Protein AF-A0A2N2WBD3-F1 (afdb_monomer)

Sequence (160 aa):
MGYYNWEVIFKTKTDNELLSIYAGNSHLDFEGRIYAALELKKRDFNFEKIQAIHKKNIANLRNEIESYKTLKFTKTKHFRGLLFTSAFLVSILIAAISNAKAFLFQNIFEQFRFWLIIISSILYVVTARWIYKYQKRKFSEAILHKIELLKLLDLPAFDN

Secondary structure (DSSP, 8-state):
-----HHHHHHTS-HHHHHHHHTT-SS--HHHHHHHHHHHHHTT--HHHHHHHHHHHHHHHHHHHHHHHH--GGGSHHHHHHHHHHHHHHHHHHHHHHTHHHHHHS-HHHHHHHHHHHHHHHHHHHHHHHHHHHHHHHHHHHHHHHHHHHHHT---S---

Radius of gyration: 26.34 Å; Cα contacts (8 Å, |Δi|>4): 80; chains: 1; bounding box: 58×22×75 Å

Mean predicted aligned error: 8.23 Å

Foldseek 3Di:
DDPDPLLVVLVPDDLVVLLCVLLVVDPDDLLSNLSSLVVCVVVVHDPVSSVVSLLVLLVVLVVLVVVLVPDDLCPDPLVVVLVVLVVVVVVLVVVCVVCVVVNVPDDPVVVVVSVVSVVVSVVSNVVSVVVSVVVSVVSVVVSVVSVVSSVVSVDPNDDD

pLDDT: mean 85.21, std 10.61, range [37.66, 95.69]

Nearest PDB structures (foldseek):
  6h2e-assembly1_Q-2  TM=2.412E-01  e=6.273E-01  Aeromonas hydrophila subsp. hydrophila AL09-71
  7a0g-assembly1_DDD  TM=3.487E-01  e=5.477E+00  Serratia marcescens
  6ox7-assembly1_C  TM=2.727E-01  e=7.580E+00  Homo sapiens

Structure (mmCIF, N/CA/C/O backbone):
data_AF-A0A2N2WBD3-F1
#
_entry.id   AF-A0A2N2WBD3-F1
#
loop_
_atom_site.group_PDB
_atom_site.id
_atom_site.type_symbol
_atom_site.label_atom_id
_atom_site.label_alt_id
_atom_site.label_comp_id
_atom_site.label_asym_id
_atom_site.label_entity_id
_atom_site.label_seq_id
_atom_site.pdbx_PDB_ins_code
_atom_site.Cartn_x
_atom_site.Cartn_y
_atom_site.Cartn_z
_atom_site.occupancy
_atom_site.B_iso_or_equiv
_atom_site.auth_seq_id
_atom_site.auth_comp_id
_atom_site.auth_asym_id
_atom_site.auth_atom_id
_atom_site.pdbx_PDB_model_num
ATOM 1 N N . MET A 1 1 ? -19.299 4.299 -6.300 1.00 42.38 1 MET A N 1
ATOM 2 C CA . MET A 1 1 ? -19.241 3.351 -5.169 1.00 42.38 1 MET A CA 1
ATOM 3 C C . MET A 1 1 ? -20.584 3.441 -4.478 1.00 42.38 1 MET A C 1
ATOM 5 O O . MET A 1 1 ? -20.986 4.551 -4.162 1.00 42.38 1 MET A O 1
ATOM 9 N N . GLY A 1 2 ? -21.331 2.340 -4.389 1.00 46.34 2 GLY A N 1
ATOM 10 C CA . GLY A 1 2 ? -22.627 2.354 -3.707 1.00 46.34 2 GLY A CA 1
ATOM 11 C C . GLY A 1 2 ? -22.425 2.664 -2.227 1.00 46.34 2 GLY A C 1
ATOM 12 O O . GLY A 1 2 ? -21.504 2.121 -1.621 1.00 46.34 2 GLY A O 1
ATOM 13 N N . TYR A 1 3 ? -23.245 3.553 -1.672 1.00 55.62 3 TYR A N 1
ATOM 14 C CA . TYR A 1 3 ? -23.286 3.806 -0.235 1.00 55.62 3 TYR A CA 1
ATOM 15 C C . TYR A 1 3 ? -23.774 2.531 0.462 1.00 55.62 3 TYR A C 1
ATOM 17 O O . TYR A 1 3 ? -24.967 2.230 0.454 1.00 55.62 3 TYR A O 1
ATOM 25 N N . TYR A 1 4 ? -22.851 1.748 1.020 1.00 69.75 4 TYR A N 1
ATOM 26 C CA . TYR A 1 4 ? -23.208 0.626 1.879 1.00 69.75 4 TYR A CA 1
ATOM 27 C C . TYR A 1 4 ? -23.685 1.181 3.218 1.00 69.75 4 TYR A C 1
ATOM 29 O O . TYR A 1 4 ? -22.942 1.864 3.918 1.00 69.75 4 TYR A O 1
ATOM 37 N N . ASN A 1 5 ? -24.932 0.888 3.584 1.00 83.06 5 ASN A N 1
ATOM 38 C CA . ASN A 1 5 ? -25.454 1.253 4.895 1.00 83.06 5 ASN A CA 1
ATOM 39 C C . ASN A 1 5 ? -24.996 0.219 5.935 1.00 83.06 5 ASN A C 1
ATOM 41 O O . ASN A 1 5 ? -25.752 -0.672 6.329 1.00 83.06 5 ASN A O 1
ATOM 45 N N . TRP A 1 6 ? -23.722 0.315 6.329 1.00 84.06 6 TRP A N 1
ATOM 46 C CA . TRP A 1 6 ? -23.096 -0.591 7.294 1.00 84.06 6 TRP A CA 1
ATOM 47 C C . TRP A 1 6 ? -23.861 -0.657 8.616 1.00 84.06 6 TRP A C 1
ATOM 49 O O . TRP A 1 6 ? -24.001 -1.741 9.177 1.00 84.06 6 TRP A O 1
ATOM 59 N N . GLU A 1 7 ? -24.423 0.465 9.074 1.00 80.94 7 GLU A N 1
ATOM 60 C CA . GLU A 1 7 ? -25.210 0.509 10.310 1.00 80.94 7 GLU A CA 1
ATOM 61 C C . GLU A 1 7 ? -26.443 -0.400 10.246 1.00 80.94 7 GLU A C 1
ATOM 63 O O . GLU A 1 7 ? -26.732 -1.123 11.196 1.00 80.94 7 GLU A O 1
ATOM 68 N N . VAL A 1 8 ? -27.166 -0.414 9.124 1.00 85.50 8 VAL A N 1
ATOM 69 C CA . VAL A 1 8 ? -28.345 -1.281 8.964 1.00 85.50 8 VAL A CA 1
ATOM 70 C C . VAL A 1 8 ? -27.939 -2.750 8.851 1.00 85.50 8 VAL A C 1
ATOM 72 O O . VAL A 1 8 ? -28.574 -3.610 9.459 1.00 85.50 8 VAL A O 1
ATOM 75 N N . ILE A 1 9 ? -26.862 -3.044 8.119 1.00 87.00 9 ILE A N 1
ATOM 76 C CA . ILE A 1 9 ? -26.372 -4.417 7.931 1.00 87.00 9 ILE A CA 1
ATOM 77 C C . ILE A 1 9 ? -25.947 -5.022 9.277 1.00 87.00 9 ILE A C 1
ATOM 79 O O . ILE A 1 9 ? -26.315 -6.152 9.6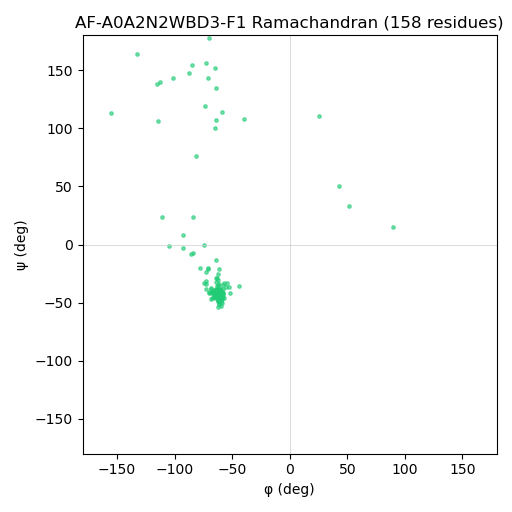05 1.00 87.00 9 ILE A O 1
ATOM 83 N N . PHE A 1 10 ? -25.205 -4.263 10.083 1.00 93.38 10 PHE A N 1
ATOM 84 C CA . PHE A 1 10 ? -24.620 -4.749 11.331 1.00 93.38 10 PHE A CA 1
ATOM 85 C C . PHE A 1 10 ? -25.598 -4.834 12.500 1.00 93.38 10 PHE A C 1
ATOM 87 O O . PHE A 1 10 ? -25.389 -5.665 13.382 1.00 93.38 10 PHE A O 1
ATOM 94 N N . LYS A 1 11 ? -26.726 -4.115 12.463 1.00 89.12 11 LYS A N 1
ATOM 95 C CA . LYS A 1 11 ? -27.819 -4.293 13.437 1.00 89.12 11 LYS A CA 1
ATOM 96 C C . LYS A 1 11 ? -28.321 -5.735 13.535 1.00 89.12 11 LYS A C 1
ATOM 98 O O . LYS A 1 11 ? -28.694 -6.178 14.612 1.00 89.12 11 LYS A O 1
ATOM 103 N N . THR A 1 12 ? -28.294 -6.479 12.431 1.00 91.06 12 THR A N 1
ATOM 104 C CA . THR A 1 12 ? -28.769 -7.876 12.387 1.00 91.06 12 THR A CA 1
ATOM 105 C C . THR A 1 12 ? -27.714 -8.908 12.793 1.00 91.06 12 THR A C 1
ATOM 107 O O . THR A 1 12 ? -28.028 -10.089 12.919 1.00 91.06 12 THR A O 1
ATOM 110 N N . LYS A 1 13 ? -26.459 -8.485 12.982 1.00 93.12 13 LYS A N 1
ATOM 111 C CA . LYS A 1 13 ? -25.333 -9.366 13.304 1.00 93.12 13 LYS A CA 1
ATOM 112 C C . LYS A 1 13 ? -25.196 -9.583 14.802 1.00 93.12 13 LYS A C 1
ATOM 114 O O . LYS A 1 13 ? -25.466 -8.684 15.596 1.00 93.12 13 LYS A O 1
ATOM 119 N N . THR A 1 14 ? -24.726 -10.766 15.177 1.00 95.12 14 THR A N 1
ATOM 120 C CA . THR A 1 14 ? -24.375 -11.092 16.564 1.00 95.12 14 THR A CA 1
ATOM 121 C C . THR A 1 14 ? -23.085 -10.392 16.985 1.00 95.12 14 THR A C 1
ATOM 123 O O . THR A 1 14 ? -22.229 -10.084 16.153 1.00 95.12 14 THR A O 1
ATOM 126 N N . ASP A 1 15 ? -22.891 -10.191 18.286 1.00 95.25 15 ASP A N 1
ATOM 127 C CA . ASP A 1 15 ? -21.687 -9.521 18.791 1.00 95.25 15 ASP A CA 1
ATOM 128 C C . ASP A 1 15 ? -20.406 -10.296 18.453 1.00 95.25 15 ASP A C 1
ATOM 130 O O . ASP A 1 15 ? -19.384 -9.704 18.117 1.00 95.25 15 ASP A O 1
ATOM 134 N N . ASN A 1 16 ? -20.466 -11.631 18.448 1.00 94.19 16 ASN A N 1
ATOM 135 C CA . ASN A 1 16 ? -19.340 -12.467 18.028 1.00 94.19 16 ASN A CA 1
ATOM 136 C C . ASN A 1 16 ? -19.003 -12.278 16.540 1.00 94.19 16 ASN A C 1
ATOM 138 O O . ASN A 1 16 ? -17.825 -12.234 16.181 1.00 94.19 16 ASN A O 1
ATOM 142 N N . GLU A 1 17 ? -20.009 -12.141 15.671 1.00 95.06 17 GLU A N 1
ATOM 143 C CA . GLU A 1 17 ? -19.782 -11.835 14.255 1.00 95.06 17 GLU A CA 1
ATOM 144 C C . GLU A 1 17 ? -19.170 -10.444 14.082 1.00 95.06 17 GLU A C 1
ATOM 146 O O . GLU A 1 17 ? -18.193 -10.300 13.350 1.00 95.06 17 GLU A O 1
ATOM 151 N N . LEU A 1 18 ? -19.696 -9.432 14.776 1.00 95.31 18 LEU A N 1
ATOM 152 C CA . LEU A 1 18 ? -19.164 -8.069 14.720 1.00 95.31 18 LEU A CA 1
ATOM 153 C C . LEU A 1 18 ? -17.726 -8.001 15.242 1.00 95.31 18 LEU A C 1
ATOM 155 O O . LEU A 1 18 ? -16.879 -7.335 14.644 1.00 95.31 18 LEU A O 1
ATOM 159 N N . LEU A 1 19 ? -17.418 -8.745 16.306 1.00 95.69 19 LEU A N 1
ATOM 160 C CA . LEU A 1 19 ? -16.070 -8.833 16.858 1.00 95.69 19 LEU A CA 1
ATOM 161 C C . LEU A 1 19 ? -15.116 -9.511 15.873 1.00 95.69 19 LEU A C 1
ATOM 163 O O . LEU A 1 19 ? -14.001 -9.036 15.661 1.00 95.69 19 LEU A O 1
ATOM 167 N N . SER A 1 20 ? -15.568 -10.592 15.234 1.00 95.19 20 SER A N 1
ATOM 168 C CA . SER A 1 20 ? -14.818 -11.296 14.191 1.00 95.19 20 SER A CA 1
ATOM 169 C C . SER A 1 20 ? -14.544 -10.392 12.983 1.00 95.19 20 SER A C 1
ATOM 171 O O . SER A 1 20 ? -13.415 -10.339 12.482 1.00 95.19 20 SER A O 1
ATOM 173 N N . ILE A 1 21 ? -15.545 -9.613 12.558 1.00 95.31 21 ILE A N 1
ATOM 174 C CA . ILE A 1 21 ? -15.406 -8.610 11.499 1.00 95.31 21 ILE A CA 1
ATOM 175 C C . ILE A 1 21 ? -14.358 -7.574 11.902 1.00 95.31 21 ILE A C 1
ATOM 177 O O . ILE A 1 21 ? -13.395 -7.388 11.159 1.00 95.31 21 ILE A O 1
ATOM 181 N N . TYR A 1 22 ? -14.483 -6.956 13.079 1.00 95.38 22 TYR A N 1
ATOM 182 C CA . TYR A 1 22 ? -13.545 -5.932 13.541 1.00 95.38 22 TYR A CA 1
ATOM 183 C C . TYR A 1 22 ? -12.107 -6.454 13.682 1.00 95.38 22 TYR A C 1
ATOM 185 O O . TYR A 1 22 ? -11.153 -5.764 13.313 1.00 95.38 22 TYR A O 1
ATOM 193 N N . ALA A 1 23 ? -11.942 -7.702 14.132 1.00 93.56 23 ALA A N 1
ATOM 194 C CA . ALA A 1 23 ? -10.650 -8.386 14.209 1.00 93.56 23 ALA A CA 1
ATOM 195 C C . ALA A 1 23 ? -9.995 -8.626 12.834 1.00 93.56 23 ALA A C 1
ATOM 197 O O . ALA A 1 23 ? -8.803 -8.940 12.765 1.00 93.56 23 ALA A O 1
ATOM 198 N N . GLY A 1 24 ? -10.749 -8.454 11.744 1.00 93.00 24 GLY A N 1
ATOM 199 C CA . GLY A 1 24 ? -10.284 -8.621 10.373 1.00 93.00 24 GLY A CA 1
ATOM 200 C C . GLY A 1 24 ? -10.448 -10.034 9.821 1.00 93.00 24 GLY A C 1
ATOM 201 O O . GLY A 1 24 ? -9.871 -10.328 8.779 1.00 93.00 24 GLY A O 1
ATOM 202 N N . ASN A 1 25 ? -11.251 -10.884 10.466 1.00 92.81 25 ASN A N 1
ATOM 203 C CA . ASN A 1 25 ? -11.529 -12.255 10.023 1.00 92.81 25 ASN A CA 1
ATOM 204 C C . ASN A 1 25 ? -12.653 -12.317 8.967 1.00 92.81 25 ASN A C 1
ATOM 206 O O . ASN A 1 25 ? -13.332 -13.330 8.826 1.00 92.81 25 ASN A O 1
ATOM 210 N N . SER A 1 26 ? -12.879 -11.222 8.240 1.00 91.88 26 SER A N 1
ATOM 211 C CA . SER A 1 26 ? -13.892 -11.115 7.191 1.00 91.88 26 SER A CA 1
ATOM 212 C C . SER A 1 26 ? -13.303 -10.487 5.928 1.00 91.88 26 SER A C 1
ATOM 214 O O . SER A 1 26 ? -12.255 -9.838 5.965 1.00 91.88 26 SER A O 1
ATOM 216 N N . HIS A 1 27 ? -14.010 -10.639 4.808 1.00 89.75 27 HIS A N 1
ATOM 217 C CA . HIS A 1 27 ? -13.657 -9.998 3.537 1.00 89.75 27 HIS A CA 1
ATOM 218 C C . HIS A 1 27 ? -13.971 -8.496 3.496 1.00 89.75 27 HIS A C 1
ATOM 220 O O . HIS A 1 27 ? -13.713 -7.853 2.481 1.00 89.75 27 HIS A O 1
ATOM 226 N N . LEU A 1 28 ? -14.523 -7.935 4.577 1.00 90.62 28 LEU A N 1
ATOM 227 C CA . LEU A 1 28 ? -14.840 -6.517 4.645 1.00 90.62 28 LEU A CA 1
ATOM 228 C C . LEU A 1 28 ? -13.567 -5.674 4.742 1.00 90.62 28 LEU A C 1
ATOM 230 O O . LEU A 1 28 ? -12.565 -6.050 5.376 1.00 90.62 28 LEU A O 1
ATOM 234 N N . ASP A 1 29 ? -13.627 -4.523 4.084 1.00 90.88 29 ASP A N 1
ATOM 235 C CA . ASP A 1 29 ? -12.568 -3.530 4.079 1.00 90.88 29 ASP A CA 1
ATOM 236 C C . ASP A 1 29 ? -12.429 -2.844 5.445 1.00 90.88 29 ASP A C 1
ATOM 238 O O . ASP A 1 29 ? -13.129 -3.148 6.411 1.00 90.88 29 ASP A O 1
ATOM 242 N N . PHE A 1 30 ? -11.453 -1.945 5.559 1.00 90.81 30 PHE A N 1
ATOM 243 C CA . PHE A 1 30 ? -11.169 -1.288 6.831 1.00 90.81 30 PHE A CA 1
ATOM 244 C C . PHE A 1 30 ? -12.360 -0.467 7.339 1.00 90.81 30 PHE A C 1
ATOM 246 O O . PHE A 1 30 ? -12.593 -0.429 8.541 1.00 90.81 30 PHE A O 1
ATOM 253 N N . GLU A 1 31 ? -13.138 0.131 6.439 1.00 91.62 31 GLU A N 1
ATOM 254 C CA . GLU A 1 31 ? -14.337 0.887 6.788 1.00 91.62 31 GLU A CA 1
ATOM 255 C C . GLU A 1 31 ? -15.386 -0.009 7.456 1.00 91.62 31 GLU A C 1
ATOM 257 O O . GLU A 1 31 ? -15.774 0.258 8.595 1.00 91.62 31 GLU A O 1
ATOM 262 N N . GLY A 1 32 ? -15.764 -1.127 6.825 1.00 91.69 32 GLY A N 1
ATOM 263 C CA . GLY A 1 32 ? -16.719 -2.075 7.409 1.00 91.69 32 GLY A CA 1
ATOM 264 C C . GLY A 1 32 ? -16.277 -2.605 8.779 1.00 91.69 32 GLY A C 1
ATOM 265 O O . GLY A 1 32 ? -17.096 -2.798 9.676 1.00 91.69 32 GLY A O 1
ATOM 266 N N . ARG A 1 33 ? -14.969 -2.769 9.002 1.00 93.69 33 ARG A N 1
ATOM 267 C CA . ARG A 1 33 ? -14.430 -3.174 10.315 1.00 93.69 33 ARG A CA 1
ATOM 268 C C . ARG A 1 33 ? -14.669 -2.122 11.391 1.00 93.69 33 ARG A C 1
ATOM 270 O O . ARG A 1 33 ? -15.023 -2.470 12.514 1.00 93.69 33 ARG A O 1
ATOM 277 N N . ILE A 1 34 ? -14.471 -0.850 11.059 1.00 93.94 34 ILE A N 1
ATOM 278 C CA . ILE A 1 34 ? -14.648 0.269 11.991 1.00 93.94 34 ILE A CA 1
ATOM 279 C C . ILE A 1 34 ? -16.125 0.429 12.348 1.00 93.94 34 ILE A C 1
ATOM 281 O O . ILE A 1 34 ? -16.450 0.561 13.525 1.00 93.94 34 ILE A O 1
ATOM 285 N N . TYR A 1 35 ? -17.027 0.312 11.371 1.00 93.44 35 TYR A N 1
ATOM 286 C CA . TYR A 1 35 ? -18.468 0.326 11.637 1.00 93.44 35 TYR A CA 1
ATOM 287 C C . TYR A 1 35 ? -18.927 -0.853 12.504 1.00 93.44 35 TYR A C 1
ATOM 289 O O . TYR A 1 35 ? -19.784 -0.666 13.366 1.00 93.44 35 TYR A O 1
ATOM 297 N N . ALA A 1 36 ? -18.333 -2.041 12.354 1.00 94.25 36 ALA A N 1
ATOM 298 C CA . ALA A 1 36 ? -18.618 -3.162 13.250 1.00 94.25 36 ALA A CA 1
ATOM 299 C C . ALA A 1 36 ? -18.196 -2.860 14.700 1.00 94.25 36 ALA A C 1
ATOM 301 O O . ALA A 1 36 ? -18.929 -3.176 15.634 1.00 94.25 36 ALA A O 1
ATOM 302 N N . ALA A 1 37 ? -17.054 -2.195 14.898 1.00 93.56 37 ALA A N 1
ATOM 303 C CA . ALA A 1 37 ? -16.620 -1.760 16.225 1.00 93.56 37 ALA A CA 1
ATOM 304 C C . ALA A 1 37 ? -17.497 -0.649 16.817 1.00 93.56 37 ALA A C 1
ATOM 306 O O . ALA A 1 37 ? -17.761 -0.665 18.017 1.00 93.56 37 ALA A O 1
ATOM 307 N N . LEU A 1 38 ? -17.972 0.291 15.995 1.00 93.19 38 LEU A N 1
ATOM 308 C CA . LEU A 1 38 ? -18.923 1.317 16.432 1.00 93.19 38 LEU A CA 1
ATOM 309 C C . LEU A 1 38 ? -20.235 0.687 16.905 1.00 93.19 38 LEU A C 1
ATOM 311 O O . LEU A 1 38 ? -20.753 1.075 17.946 1.00 93.19 38 LEU A O 1
ATOM 315 N N . GLU A 1 39 ? -20.745 -0.309 16.181 1.00 94.38 39 GLU A N 1
ATOM 316 C CA . GLU A 1 39 ? -21.948 -1.042 16.577 1.00 94.38 39 GLU A CA 1
ATOM 317 C C . GLU A 1 39 ? -21.734 -1.833 17.879 1.00 94.38 39 GLU A C 1
ATOM 319 O O . GLU A 1 39 ? -22.574 -1.775 18.770 1.00 94.38 39 GLU A O 1
ATOM 324 N N . LEU A 1 40 ? -20.582 -2.494 18.050 1.00 94.31 40 LEU A N 1
ATOM 325 C CA . LEU A 1 40 ? -20.223 -3.140 19.320 1.00 94.31 40 LEU A CA 1
ATOM 326 C C . LEU A 1 40 ? -20.165 -2.145 20.488 1.00 94.31 40 LEU A C 1
ATOM 328 O O . LEU A 1 40 ? -20.665 -2.447 21.568 1.00 94.31 40 LEU A O 1
ATOM 332 N N . LYS A 1 41 ? -19.589 -0.953 20.269 1.00 91.19 41 LYS A N 1
ATOM 333 C CA . LYS A 1 41 ? -19.541 0.124 21.272 1.00 91.19 41 LYS A CA 1
ATOM 334 C C . LYS A 1 41 ? -20.949 0.610 21.629 1.00 91.19 41 LYS A C 1
ATOM 336 O O . LYS A 1 41 ? -21.228 0.803 22.801 1.00 91.19 41 LYS A O 1
ATOM 341 N N . LYS A 1 42 ? -21.846 0.759 20.644 1.00 92.06 42 LYS A N 1
ATOM 342 C CA . LYS A 1 42 ? -23.259 1.137 20.863 1.00 92.06 42 LYS A CA 1
ATOM 343 C C . LYS A 1 42 ? -24.037 0.104 21.689 1.00 92.06 42 LYS A C 1
ATOM 345 O O . LYS A 1 42 ? -25.032 0.464 22.306 1.00 92.06 42 LYS A O 1
ATOM 350 N N . ARG A 1 43 ? -23.616 -1.163 21.673 1.00 93.25 43 ARG A N 1
ATOM 351 C CA . ARG A 1 43 ? -24.238 -2.271 22.420 1.00 93.25 43 ARG A CA 1
ATOM 352 C C . ARG A 1 43 ? -23.624 -2.507 23.799 1.00 93.25 43 ARG A C 1
ATOM 354 O O . ARG A 1 43 ? -23.918 -3.529 24.409 1.00 93.25 43 ARG A O 1
ATOM 361 N N . ASP A 1 44 ? -22.734 -1.623 24.251 1.00 89.94 44 ASP A N 1
ATOM 362 C CA . ASP A 1 44 ? -21.962 -1.790 25.487 1.00 89.94 44 ASP A CA 1
ATOM 363 C C . ASP A 1 44 ? -21.237 -3.150 25.565 1.00 89.94 44 ASP A C 1
ATOM 365 O O . ASP A 1 44 ? -21.059 -3.743 26.632 1.00 89.94 44 ASP A O 1
ATOM 369 N N . PHE A 1 45 ? -20.795 -3.667 24.410 1.00 92.19 45 PHE A N 1
ATOM 370 C CA . PHE A 1 45 ? -20.025 -4.904 24.356 1.00 92.19 45 PHE A CA 1
ATOM 371 C C . PHE A 1 45 ? -18.667 -4.728 25.052 1.00 92.19 45 PHE A C 1
ATOM 373 O O . PHE A 1 45 ? -18.096 -3.639 25.070 1.00 92.19 45 PHE A O 1
ATOM 380 N N . ASN A 1 46 ? -18.123 -5.831 25.581 1.00 91.94 46 ASN A N 1
ATOM 381 C CA . ASN A 1 46 ? -16.875 -5.882 26.348 1.00 91.94 46 ASN A CA 1
ATOM 382 C C . ASN A 1 46 ? -15.772 -4.963 25.773 1.00 91.94 46 ASN A C 1
ATOM 384 O O . ASN A 1 46 ? -15.153 -5.256 24.742 1.00 91.94 46 ASN A O 1
ATOM 388 N N . PHE A 1 47 ? -15.516 -3.870 26.497 1.00 89.00 47 PHE A N 1
ATOM 389 C CA . PHE A 1 47 ? -14.587 -2.819 26.099 1.00 89.00 47 PHE A CA 1
ATOM 390 C C . PHE A 1 47 ? -13.146 -3.322 25.964 1.00 89.00 47 PHE A C 1
ATOM 392 O O . PHE A 1 47 ? -12.467 -2.969 25.003 1.00 89.00 47 PHE A O 1
ATOM 399 N N . GLU A 1 48 ? -12.687 -4.198 26.862 1.00 90.62 48 GLU A N 1
ATOM 400 C CA . GLU A 1 48 ? -11.319 -4.734 26.841 1.00 90.62 48 GLU A CA 1
ATOM 401 C C . GLU A 1 48 ? -11.030 -5.499 25.542 1.00 90.62 48 GLU A C 1
ATOM 403 O O . GLU A 1 48 ? -9.972 -5.332 24.930 1.00 90.62 48 GLU A O 1
ATOM 408 N N . LYS A 1 49 ? -11.998 -6.293 25.063 1.00 91.44 49 LYS A N 1
ATOM 409 C CA . LYS A 1 49 ? -11.880 -7.019 23.788 1.00 91.44 49 LYS A CA 1
ATOM 410 C C . LYS A 1 49 ? -11.796 -6.066 22.597 1.00 91.44 49 LYS A C 1
ATOM 412 O O . LYS A 1 49 ? -10.959 -6.264 21.712 1.00 91.44 49 LYS A O 1
ATOM 417 N N . ILE A 1 50 ? -12.631 -5.026 22.576 1.00 91.50 50 ILE A N 1
ATOM 418 C CA . ILE A 1 50 ? -12.599 -3.992 21.530 1.00 91.50 50 ILE A CA 1
ATOM 419 C C . ILE A 1 50 ? -11.250 -3.261 21.566 1.00 91.50 50 ILE A C 1
ATOM 421 O O . ILE A 1 50 ? -10.614 -3.076 20.525 1.00 91.50 50 ILE A O 1
ATOM 425 N N . GLN A 1 51 ? -10.772 -2.897 22.755 1.00 90.44 51 GLN A N 1
ATOM 426 C CA . GLN A 1 51 ? -9.518 -2.177 22.948 1.00 90.44 51 GLN A CA 1
ATOM 427 C C . GLN A 1 51 ? -8.302 -3.014 22.524 1.00 90.44 51 GLN A C 1
ATOM 429 O O . GLN A 1 51 ? -7.391 -2.489 21.882 1.00 90.44 51 GLN A O 1
ATOM 434 N N . ALA A 1 52 ? -8.289 -4.320 22.804 1.00 91.44 52 ALA A N 1
ATOM 435 C CA . ALA A 1 52 ? -7.217 -5.219 22.374 1.00 91.44 52 ALA A CA 1
ATOM 436 C C . ALA A 1 52 ? -7.082 -5.264 20.839 1.00 91.44 52 ALA A C 1
ATOM 438 O O . ALA A 1 52 ? -5.980 -5.129 20.297 1.00 91.44 52 ALA A O 1
ATOM 439 N N . ILE A 1 53 ? -8.206 -5.384 20.122 1.00 92.81 53 ILE A N 1
ATOM 440 C CA . ILE A 1 53 ? -8.221 -5.342 18.651 1.00 92.81 53 ILE A CA 1
ATOM 441 C C . ILE A 1 53 ? -7.825 -3.947 18.147 1.00 92.81 53 ILE A C 1
ATOM 443 O O . ILE A 1 53 ? -7.049 -3.829 17.196 1.00 92.81 53 ILE A O 1
ATOM 447 N N . HIS A 1 54 ? -8.294 -2.888 18.809 1.00 92.25 54 HIS A N 1
ATOM 448 C CA . HIS A 1 54 ? -7.950 -1.510 18.466 1.00 92.25 54 HIS A CA 1
ATOM 449 C C . HIS A 1 54 ? -6.439 -1.255 18.539 1.00 92.25 54 HIS A C 1
ATOM 451 O O . HIS A 1 54 ? -5.851 -0.750 17.582 1.00 92.25 54 HIS A O 1
ATOM 457 N N . LYS A 1 55 ? -5.782 -1.697 19.620 1.00 91.38 55 LYS A N 1
ATOM 458 C CA . LYS A 1 55 ? -4.322 -1.609 19.786 1.00 91.38 55 LYS A CA 1
ATOM 459 C C . LYS A 1 55 ? -3.579 -2.323 18.653 1.00 91.38 55 LYS A C 1
ATOM 461 O O . LYS A 1 55 ? -2.638 -1.765 18.088 1.00 91.38 55 LYS A O 1
ATOM 466 N N . LYS A 1 56 ? -4.034 -3.517 18.252 1.00 91.31 56 LYS A N 1
ATOM 467 C CA . LYS A 1 56 ? -3.474 -4.247 17.099 1.00 91.31 56 LYS A CA 1
ATOM 468 C C . LYS A 1 56 ? -3.632 -3.461 15.791 1.00 91.31 56 LYS A C 1
ATOM 470 O O . LYS A 1 56 ? -2.687 -3.379 15.009 1.00 91.31 56 LYS A O 1
ATOM 475 N N . ASN A 1 57 ? -4.795 -2.854 15.558 1.00 90.31 57 ASN A N 1
ATOM 476 C CA . ASN A 1 57 ? -5.051 -2.043 14.365 1.00 90.31 57 ASN A CA 1
ATOM 477 C C . ASN A 1 57 ? -4.167 -0.785 14.317 1.00 90.31 57 ASN A C 1
ATOM 479 O O . ASN A 1 57 ? -3.615 -0.474 13.261 1.00 90.31 57 ASN A O 1
ATOM 483 N N . ILE A 1 58 ? -3.953 -0.116 15.455 1.00 90.81 58 ILE A N 1
ATOM 484 C CA . ILE A 1 58 ? -3.006 1.005 15.570 1.00 90.81 58 ILE A CA 1
ATOM 485 C C . ILE A 1 58 ? -1.575 0.545 15.268 1.00 90.81 58 ILE A C 1
ATOM 487 O O . ILE A 1 58 ? -0.862 1.213 14.518 1.00 90.81 58 ILE A O 1
ATOM 491 N N . ALA A 1 59 ? -1.141 -0.592 15.819 1.00 91.62 59 ALA A N 1
ATOM 492 C CA . ALA A 1 59 ? 0.195 -1.132 15.566 1.00 91.62 59 ALA A CA 1
ATOM 493 C C . ALA A 1 59 ? 0.411 -1.449 14.076 1.00 91.62 59 ALA A C 1
ATOM 495 O O . ALA A 1 59 ? 1.428 -1.066 13.498 1.00 91.62 59 ALA A O 1
ATOM 496 N N . ASN A 1 60 ? -0.580 -2.060 13.421 1.00 91.00 60 ASN A N 1
ATOM 497 C CA . ASN A 1 60 ? -0.542 -2.303 11.979 1.00 91.00 60 ASN A CA 1
ATOM 498 C C . ASN A 1 60 ? -0.438 -0.996 11.184 1.00 91.00 60 ASN A C 1
ATOM 500 O O . ASN A 1 60 ? 0.373 -0.897 10.266 1.00 91.00 60 ASN A O 1
ATOM 504 N N . LEU A 1 61 ? -1.202 0.030 11.566 1.00 91.19 61 LEU A N 1
ATOM 505 C CA . LEU A 1 61 ? -1.147 1.338 10.917 1.00 91.19 61 LEU A CA 1
ATOM 506 C C . LEU A 1 61 ? 0.218 2.017 11.096 1.00 91.19 61 LEU A C 1
ATOM 508 O O . LEU A 1 61 ? 0.727 2.623 10.155 1.00 91.19 61 LEU A O 1
ATOM 512 N N . ARG A 1 62 ? 0.850 1.883 12.269 1.00 91.12 62 ARG A N 1
ATOM 513 C CA . ARG A 1 62 ? 2.225 2.356 12.502 1.00 91.12 62 ARG A CA 1
ATOM 514 C C . ARG A 1 62 ? 3.213 1.678 11.552 1.00 91.12 62 ARG A C 1
ATOM 516 O O . ARG A 1 62 ? 4.001 2.377 10.918 1.00 91.12 62 ARG A O 1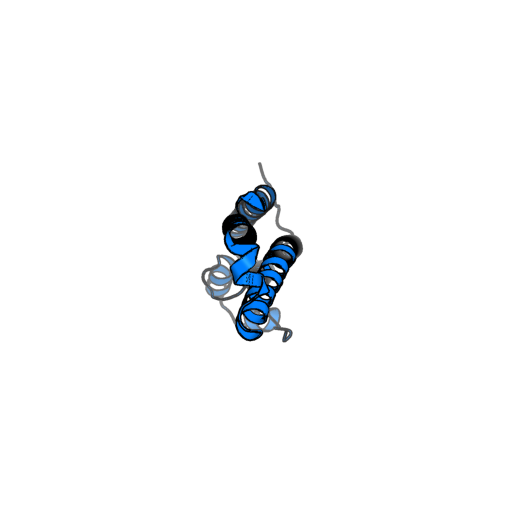
ATOM 523 N N . ASN A 1 63 ? 3.110 0.361 11.385 1.00 92.88 63 ASN A N 1
ATOM 524 C CA . ASN A 1 63 ? 3.948 -0.393 10.449 1.00 92.88 63 ASN A CA 1
ATOM 525 C C . ASN A 1 63 ? 3.710 0.033 8.988 1.00 92.88 63 ASN A C 1
ATOM 527 O O . ASN A 1 63 ? 4.661 0.162 8.212 1.00 92.88 63 ASN A O 1
ATOM 531 N N . GLU A 1 64 ? 2.458 0.298 8.597 1.00 90.62 64 GLU A N 1
ATOM 532 C CA . GLU A 1 64 ? 2.127 0.841 7.270 1.00 90.62 64 GLU A CA 1
ATOM 533 C C . GLU A 1 64 ? 2.740 2.238 7.056 1.00 90.62 64 GLU A C 1
ATOM 535 O O . GLU A 1 64 ? 3.321 2.506 6.002 1.00 90.62 64 GLU A O 1
ATOM 540 N N . ILE A 1 65 ? 2.675 3.118 8.061 1.00 91.25 65 ILE A N 1
ATOM 541 C CA . ILE A 1 65 ? 3.291 4.456 8.029 1.00 91.25 65 ILE A CA 1
ATOM 542 C C . ILE A 1 65 ? 4.815 4.356 7.924 1.00 91.25 65 ILE A C 1
ATOM 544 O O . ILE A 1 65 ? 5.435 5.102 7.165 1.00 91.25 65 ILE A O 1
ATOM 548 N N . GLU A 1 66 ? 5.446 3.449 8.663 1.00 90.75 66 GLU A N 1
ATOM 549 C CA . GLU A 1 66 ? 6.890 3.232 8.581 1.00 90.75 66 GLU A CA 1
ATOM 550 C C . GLU A 1 66 ? 7.302 2.686 7.207 1.00 90.75 66 GLU A C 1
ATOM 552 O O . GLU A 1 66 ? 8.249 3.179 6.583 1.00 90.75 66 GLU A O 1
ATOM 557 N N . SER A 1 67 ? 6.521 1.753 6.664 1.00 87.62 67 SER A N 1
ATOM 558 C CA . SER A 1 67 ? 6.685 1.253 5.295 1.00 87.62 67 SER A CA 1
ATOM 559 C C . SER A 1 67 ? 6.557 2.382 4.265 1.00 87.62 67 SER A C 1
ATOM 561 O O . SER A 1 67 ? 7.359 2.474 3.336 1.00 87.62 67 SER A O 1
ATOM 563 N N . TYR A 1 68 ? 5.610 3.306 4.453 1.00 87.56 68 TYR A N 1
ATOM 564 C CA . TYR A 1 68 ? 5.471 4.499 3.616 1.00 87.56 68 TYR A CA 1
ATOM 565 C C . TYR A 1 68 ? 6.681 5.437 3.712 1.00 87.56 68 TYR A C 1
ATOM 567 O O . TYR A 1 68 ? 7.176 5.919 2.690 1.00 87.56 68 TYR A O 1
ATOM 575 N N . LYS A 1 69 ? 7.184 5.690 4.927 1.00 85.56 69 LYS A N 1
ATOM 576 C CA . LYS A 1 69 ? 8.363 6.541 5.162 1.00 85.56 69 LYS A CA 1
ATOM 577 C C . LYS A 1 69 ? 9.620 5.959 4.519 1.00 85.56 69 LYS A C 1
ATOM 579 O O . LYS A 1 69 ? 10.434 6.698 3.966 1.00 85.56 69 LYS A O 1
ATOM 584 N N . THR A 1 70 ? 9.768 4.637 4.557 1.00 87.56 70 THR A N 1
ATOM 585 C CA . THR A 1 70 ? 10.905 3.927 3.957 1.00 87.56 70 THR A CA 1
ATOM 586 C C . THR A 1 70 ? 10.738 3.651 2.458 1.00 87.56 70 THR A C 1
ATOM 588 O O . THR A 1 70 ? 11.705 3.240 1.803 1.00 87.56 70 THR A O 1
ATOM 591 N N . LEU A 1 71 ? 9.560 3.935 1.884 1.00 84.12 71 LEU A N 1
ATOM 592 C CA . LEU A 1 71 ? 9.278 3.806 0.458 1.00 84.12 71 LEU A CA 1
ATOM 593 C C . LEU A 1 71 ? 10.149 4.785 -0.346 1.00 84.12 71 LEU A C 1
ATOM 595 O O . LEU A 1 71 ? 9.935 6.001 -0.365 1.00 84.12 71 LEU A O 1
ATOM 599 N N . LYS A 1 72 ? 11.146 4.235 -1.043 1.00 84.69 72 LYS A N 1
ATOM 600 C CA . LYS A 1 72 ? 12.033 4.971 -1.950 1.00 84.69 72 LYS A CA 1
ATOM 601 C C . LYS A 1 72 ? 11.819 4.484 -3.373 1.00 84.69 72 LYS A C 1
ATOM 603 O O . LYS A 1 72 ? 11.773 3.277 -3.602 1.00 84.69 72 LYS A O 1
ATOM 608 N N . PHE A 1 73 ? 11.790 5.409 -4.336 1.00 80.19 73 PHE A N 1
ATOM 609 C CA . PHE A 1 73 ? 11.685 5.071 -5.762 1.00 80.19 73 PHE A CA 1
ATOM 610 C C . PHE A 1 73 ? 12.752 4.052 -6.170 1.00 80.19 73 PHE A C 1
ATOM 612 O O . PHE A 1 73 ? 12.435 3.064 -6.823 1.00 80.19 73 PHE A O 1
ATOM 619 N N . THR A 1 74 ? 13.982 4.223 -5.677 1.00 78.19 74 THR A N 1
ATOM 620 C CA . THR A 1 74 ? 15.128 3.345 -5.957 1.00 78.19 74 THR A CA 1
ATOM 621 C C . THR A 1 74 ? 14.948 1.896 -5.502 1.00 78.19 74 THR A C 1
ATOM 623 O O . THR A 1 74 ? 15.605 1.001 -6.022 1.00 78.19 74 THR A O 1
ATOM 626 N N . LYS A 1 75 ? 14.041 1.638 -4.555 1.00 80.19 75 LYS A N 1
ATOM 627 C CA . LYS A 1 75 ? 13.717 0.287 -4.078 1.00 80.19 75 LYS A CA 1
ATOM 628 C C . LYS A 1 75 ? 12.540 -0.348 -4.829 1.00 80.19 75 LYS A C 1
ATOM 630 O O . LYS A 1 75 ? 12.206 -1.499 -4.568 1.00 80.19 75 LYS A O 1
ATOM 635 N N . THR A 1 76 ? 11.904 0.370 -5.757 1.00 81.12 76 THR A N 1
ATOM 636 C CA . THR A 1 76 ? 10.746 -0.137 -6.509 1.00 81.12 76 THR A CA 1
ATOM 637 C C . THR A 1 76 ? 11.156 -0.958 -7.733 1.00 81.12 76 THR A C 1
ATOM 639 O O . THR A 1 76 ? 12.216 -0.742 -8.323 1.00 81.12 76 THR A O 1
ATOM 642 N N . LYS A 1 77 ? 10.281 -1.878 -8.165 1.00 81.62 77 LYS A N 1
ATOM 643 C CA . LYS A 1 77 ? 10.461 -2.640 -9.417 1.00 81.62 77 LYS A CA 1
ATOM 644 C C . LYS A 1 77 ? 10.586 -1.717 -10.638 1.00 81.62 77 LYS A C 1
ATOM 646 O O . LYS A 1 77 ? 11.392 -1.988 -11.521 1.00 81.62 77 LYS A O 1
ATOM 651 N N . HIS A 1 78 ? 9.861 -0.597 -10.632 1.00 80.94 78 HIS A N 1
ATOM 652 C CA . HIS A 1 78 ? 9.902 0.425 -11.684 1.00 80.94 78 HIS A CA 1
ATOM 653 C C . HIS A 1 78 ? 11.293 1.030 -11.862 1.00 80.94 78 HIS A C 1
ATOM 655 O O . HIS A 1 78 ? 11.729 1.225 -12.991 1.00 80.94 78 HIS A O 1
ATOM 661 N N . PHE A 1 79 ? 12.022 1.266 -10.768 1.00 82.19 79 PHE A N 1
ATOM 662 C CA . PHE A 1 79 ? 13.396 1.763 -10.844 1.00 82.19 79 PHE A CA 1
ATOM 663 C C . PHE A 1 79 ? 14.362 0.735 -11.436 1.00 82.19 79 PHE A C 1
ATOM 665 O O . PHE A 1 79 ? 15.181 1.097 -12.274 1.00 82.19 79 PHE A O 1
ATOM 672 N N . ARG A 1 80 ? 14.240 -0.550 -11.070 1.00 83.69 80 ARG A N 1
ATOM 673 C CA . ARG A 1 80 ? 15.039 -1.609 -11.714 1.00 83.69 80 ARG A CA 1
ATOM 674 C C . ARG A 1 80 ? 14.747 -1.684 -13.209 1.00 83.69 80 ARG A C 1
ATOM 676 O O . ARG A 1 80 ? 15.680 -1.712 -14.001 1.00 83.69 80 ARG A O 1
ATOM 683 N N . GLY A 1 81 ? 13.469 -1.656 -13.589 1.00 83.06 81 GLY A N 1
ATOM 684 C CA . GLY A 1 81 ? 13.069 -1.609 -14.994 1.00 83.06 81 GLY A CA 1
ATOM 685 C C . GLY A 1 81 ? 13.657 -0.394 -15.712 1.00 83.06 81 GLY A C 1
ATOM 686 O O . GLY A 1 81 ? 14.188 -0.542 -16.800 1.00 83.06 81 GLY A O 1
ATOM 687 N N . LEU A 1 82 ? 13.659 0.780 -15.072 1.00 85.88 82 LEU A N 1
ATOM 688 C CA . LEU A 1 82 ? 14.269 1.993 -15.621 1.00 85.88 82 LEU A CA 1
ATOM 689 C C . LEU A 1 82 ? 15.769 1.812 -15.887 1.00 85.88 82 LEU A C 1
ATOM 691 O O . LEU A 1 82 ? 16.219 2.202 -16.958 1.00 85.88 82 LEU A O 1
ATOM 695 N N . LEU A 1 83 ? 16.521 1.185 -14.971 1.00 86.00 83 LEU A N 1
ATOM 696 C CA . LEU A 1 83 ? 17.946 0.888 -15.177 1.00 86.00 83 LEU A CA 1
ATOM 697 C C . LEU A 1 83 ? 18.174 -0.034 -16.384 1.00 86.00 83 LEU A C 1
ATOM 699 O O . LEU A 1 83 ? 19.032 0.253 -17.219 1.00 86.00 83 LEU A O 1
ATOM 703 N N . PHE A 1 84 ? 17.383 -1.104 -16.510 1.00 86.44 84 PHE A N 1
ATOM 704 C CA . PHE A 1 84 ? 17.479 -2.027 -17.645 1.00 86.44 84 PHE A CA 1
ATOM 705 C C . PHE A 1 84 ? 17.113 -1.350 -18.965 1.00 86.44 84 PHE A C 1
ATOM 707 O O . PHE A 1 84 ? 17.859 -1.466 -19.934 1.00 86.44 84 PHE A O 1
ATOM 714 N N . THR A 1 85 ? 16.016 -0.590 -18.999 1.00 85.38 85 THR A N 1
ATOM 715 C CA . THR A 1 85 ? 15.611 0.174 -20.184 1.00 85.38 85 THR A CA 1
ATOM 716 C C . THR A 1 85 ? 16.670 1.208 -20.563 1.00 85.38 85 THR A C 1
ATOM 718 O O . THR A 1 85 ? 16.978 1.346 -21.743 1.00 85.38 85 THR A O 1
ATOM 721 N N . SER A 1 86 ? 17.286 1.896 -19.593 1.00 84.50 86 SER A N 1
ATOM 722 C CA . SER A 1 86 ? 18.367 2.842 -19.887 1.00 84.50 86 SER A CA 1
ATOM 723 C C . SER A 1 86 ? 19.619 2.154 -20.430 1.00 84.50 86 SER A C 1
ATOM 725 O O . SER A 1 86 ? 20.200 2.646 -21.390 1.00 84.50 86 SER A O 1
ATOM 727 N N . ALA A 1 87 ? 20.008 1.002 -19.875 1.00 87.50 87 ALA A N 1
ATOM 728 C CA . ALA A 1 87 ? 21.155 0.243 -20.370 1.00 87.50 87 ALA A CA 1
ATOM 729 C C . ALA A 1 87 ? 20.909 -0.267 -21.798 1.00 87.50 87 ALA A C 1
ATOM 731 O O . ALA A 1 87 ? 21.760 -0.107 -22.667 1.00 87.50 87 ALA A O 1
ATOM 732 N N . PHE A 1 88 ? 19.710 -0.793 -22.059 1.00 86.62 88 PHE A N 1
ATOM 733 C CA . PHE A 1 88 ? 19.288 -1.240 -23.384 1.00 86.62 88 PHE A CA 1
ATOM 734 C C . PHE A 1 88 ? 19.304 -0.105 -24.416 1.00 86.62 88 PHE A C 1
ATOM 736 O O . PHE A 1 88 ? 19.840 -0.276 -25.509 1.00 86.62 88 PHE A O 1
ATOM 743 N N . LEU A 1 89 ? 18.787 1.075 -24.056 1.00 85.25 89 LEU A N 1
ATOM 744 C CA . LEU A 1 89 ? 18.838 2.258 -24.915 1.00 85.25 89 LEU A CA 1
ATOM 745 C C . LEU A 1 89 ? 20.273 2.674 -25.249 1.00 85.25 89 LEU A C 1
ATOM 747 O O . LEU A 1 89 ? 20.555 2.992 -26.401 1.00 85.25 89 LEU A O 1
ATOM 751 N N . VAL A 1 90 ? 21.179 2.645 -24.267 1.00 87.00 90 VAL A N 1
ATOM 752 C CA . VAL A 1 90 ? 22.601 2.944 -24.487 1.00 87.00 90 VAL A CA 1
ATOM 753 C C . VAL A 1 90 ? 23.226 1.928 -25.444 1.00 87.00 90 VAL A C 1
ATOM 755 O O . VAL A 1 90 ? 23.907 2.329 -26.384 1.00 87.00 90 VAL A O 1
ATOM 758 N N . SER A 1 91 ? 22.954 0.631 -25.275 1.00 85.62 91 SER A N 1
ATOM 759 C CA . SER A 1 91 ? 23.441 -0.409 -26.191 1.00 85.62 91 SER A CA 1
ATOM 760 C C . SER A 1 91 ? 22.920 -0.226 -27.619 1.00 85.62 91 SER A C 1
ATOM 762 O O . SER A 1 91 ? 23.693 -0.355 -28.567 1.00 85.62 91 SER A O 1
ATOM 764 N N . ILE A 1 92 ? 21.640 0.126 -27.781 1.00 84.06 92 ILE A N 1
ATOM 765 C CA . ILE A 1 92 ? 21.040 0.438 -29.087 1.00 84.06 92 ILE A CA 1
ATOM 766 C C . ILE A 1 92 ? 21.712 1.656 -29.727 1.00 84.06 92 ILE A C 1
ATOM 768 O O . ILE A 1 92 ? 22.043 1.621 -30.910 1.00 84.06 92 ILE A O 1
ATOM 772 N N . LEU A 1 93 ? 21.932 2.722 -28.955 1.00 83.25 93 LEU A N 1
ATOM 773 C CA . LEU A 1 93 ? 22.604 3.935 -29.422 1.00 83.25 93 LEU A CA 1
ATOM 774 C C . LEU A 1 93 ? 24.024 3.637 -29.905 1.00 83.25 93 LEU A C 1
ATOM 776 O O . LEU A 1 93 ? 24.395 4.062 -30.996 1.00 83.25 93 LEU A O 1
ATOM 780 N N . ILE A 1 94 ? 24.792 2.865 -29.133 1.00 86.38 94 ILE A N 1
ATOM 781 C CA . ILE A 1 94 ? 26.138 2.436 -29.524 1.00 86.38 94 ILE A CA 1
ATOM 782 C C . ILE A 1 94 ? 26.072 1.634 -30.827 1.00 86.38 94 ILE A C 1
ATOM 784 O O . ILE A 1 94 ? 26.774 1.972 -31.774 1.00 86.38 94 ILE A O 1
ATOM 788 N N . ALA A 1 95 ? 25.185 0.637 -30.923 1.00 83.19 95 ALA A N 1
ATOM 789 C CA . ALA A 1 95 ? 25.045 -0.191 -32.121 1.00 83.19 95 ALA A CA 1
ATOM 790 C C . ALA A 1 95 ? 24.665 0.622 -33.373 1.00 83.19 95 ALA A C 1
ATOM 792 O O . ALA A 1 95 ? 25.193 0.357 -34.457 1.00 83.19 95 ALA A O 1
ATOM 793 N N . ALA A 1 96 ? 23.791 1.622 -33.222 1.00 78.81 96 ALA A N 1
ATOM 794 C CA . ALA A 1 96 ? 23.391 2.525 -34.298 1.00 78.81 96 ALA A CA 1
ATOM 795 C C . ALA A 1 96 ? 24.549 3.426 -34.757 1.00 78.81 96 ALA A C 1
ATOM 797 O O . ALA A 1 96 ? 24.746 3.602 -35.957 1.00 78.81 96 ALA A O 1
ATOM 798 N N . ILE A 1 97 ? 25.352 3.951 -33.823 1.00 82.81 97 ILE A N 1
ATOM 799 C CA . ILE A 1 97 ? 26.526 4.781 -34.134 1.00 82.81 97 ILE A CA 1
ATOM 800 C C . ILE A 1 97 ? 27.617 3.941 -34.814 1.00 82.81 97 ILE A C 1
ATOM 802 O O . ILE A 1 97 ? 28.151 4.344 -35.847 1.00 82.81 97 ILE A O 1
ATOM 806 N N . SER A 1 98 ? 27.924 2.754 -34.282 1.00 83.50 98 SER A N 1
ATOM 807 C CA . SER A 1 98 ? 28.951 1.858 -34.831 1.00 83.50 98 SER A CA 1
ATOM 808 C C . SER A 1 98 ? 28.632 1.383 -36.250 1.00 83.50 98 SER A C 1
ATOM 810 O O . SER A 1 98 ? 29.544 1.169 -37.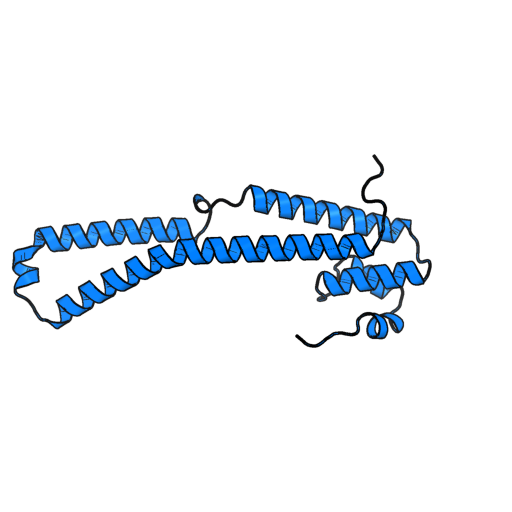043 1.00 83.50 98 SER A O 1
ATOM 812 N N . ASN A 1 99 ? 27.346 1.259 -36.591 1.00 78.62 99 ASN A N 1
ATOM 813 C CA . ASN A 1 99 ? 26.877 0.800 -37.900 1.00 78.62 99 ASN A CA 1
ATOM 814 C C . ASN A 1 99 ? 26.202 1.909 -38.722 1.00 78.62 99 ASN A C 1
ATOM 816 O O . ASN A 1 99 ? 25.422 1.615 -39.629 1.00 78.62 99 ASN A O 1
ATOM 820 N N . ALA A 1 100 ? 26.511 3.180 -38.444 1.00 71.94 100 ALA A N 1
ATOM 821 C CA . ALA A 1 100 ? 25.796 4.330 -39.004 1.00 71.94 100 ALA A CA 1
ATOM 822 C C . ALA A 1 100 ? 25.685 4.309 -40.541 1.00 71.94 100 ALA A C 1
ATOM 824 O O . ALA A 1 100 ? 24.643 4.662 -41.090 1.00 71.94 100 ALA A O 1
ATOM 825 N N . LYS A 1 101 ? 26.720 3.831 -41.251 1.00 65.62 101 LYS A N 1
ATOM 826 C CA . LYS A 1 101 ? 26.697 3.705 -42.721 1.00 65.62 101 LYS A CA 1
ATOM 827 C C . LYS A 1 101 ? 25.684 2.668 -43.224 1.00 65.62 101 LYS A C 1
ATOM 829 O O . LYS A 1 101 ? 25.019 2.924 -44.217 1.00 65.62 101 LYS A O 1
ATOM 834 N N . ALA A 1 102 ? 25.544 1.527 -42.550 1.00 64.06 102 ALA A N 1
ATOM 835 C CA . ALA A 1 102 ? 24.546 0.512 -42.901 1.00 64.06 102 ALA A CA 1
ATOM 836 C C . ALA A 1 102 ? 23.128 0.947 -42.489 1.00 64.06 102 ALA A C 1
ATOM 838 O O . ALA A 1 102 ? 22.157 0.654 -43.180 1.00 64.06 102 ALA A O 1
ATOM 839 N N . PHE A 1 103 ? 23.027 1.696 -41.390 1.00 64.62 103 PHE A N 1
ATOM 840 C CA . PHE A 1 103 ? 21.769 2.170 -40.819 1.00 64.62 103 PHE A CA 1
ATOM 841 C C . PHE A 1 103 ? 21.112 3.292 -41.644 1.00 64.62 103 PHE A C 1
ATOM 843 O O . PHE A 1 103 ? 19.897 3.301 -41.827 1.00 64.62 103 PHE A O 1
ATOM 850 N N . LEU A 1 104 ? 21.912 4.217 -42.192 1.00 60.75 104 LEU A N 1
ATOM 851 C CA . LEU A 1 104 ? 21.429 5.309 -43.050 1.00 60.75 104 LEU A CA 1
ATOM 852 C C . LEU A 1 104 ? 20.988 4.837 -44.446 1.00 60.75 104 LEU A C 1
ATOM 854 O O . LEU A 1 104 ? 20.180 5.510 -45.080 1.00 60.75 104 LEU A O 1
ATOM 858 N N . PHE A 1 105 ? 21.499 3.695 -44.920 1.00 57.06 105 PHE A N 1
ATOM 859 C CA . PHE A 1 105 ? 21.292 3.209 -46.290 1.00 57.06 105 PHE A CA 1
ATOM 860 C C . PHE A 1 105 ? 20.302 2.040 -46.426 1.00 57.06 105 PHE A C 1
ATOM 862 O O . PHE A 1 105 ? 20.034 1.619 -47.550 1.00 57.06 105 PHE A O 1
ATOM 869 N N . GLN A 1 106 ? 19.726 1.520 -45.334 1.00 63.41 106 GLN A N 1
ATOM 870 C CA . GLN A 1 106 ? 18.742 0.433 -45.403 1.00 63.41 106 GLN A CA 1
ATOM 871 C C . GLN A 1 106 ? 17.321 0.830 -44.978 1.00 63.41 106 GLN A C 1
ATOM 873 O O . GLN A 1 106 ? 17.114 1.559 -44.012 1.00 63.41 106 GLN A O 1
ATOM 878 N N . ASN A 1 107 ? 16.369 0.286 -45.751 1.00 73.81 107 ASN A N 1
ATOM 879 C CA . ASN A 1 107 ? 14.938 0.054 -45.522 1.00 73.81 107 ASN A CA 1
ATOM 880 C C . ASN A 1 107 ? 14.229 0.970 -44.497 1.00 73.81 107 ASN A C 1
ATOM 882 O O . ASN A 1 107 ? 14.367 0.799 -43.287 1.00 73.81 107 ASN A O 1
ATOM 886 N N . ILE A 1 108 ? 13.347 1.853 -44.991 1.00 80.94 108 ILE A N 1
ATOM 887 C CA . ILE A 1 108 ? 12.460 2.749 -44.209 1.00 80.94 108 ILE A CA 1
ATOM 888 C C . ILE A 1 108 ? 11.783 2.043 -43.021 1.00 80.94 108 ILE A C 1
ATOM 890 O O . ILE A 1 108 ? 11.602 2.625 -41.951 1.00 80.94 108 ILE A O 1
ATOM 894 N N . PHE A 1 109 ? 11.429 0.770 -43.191 1.00 81.19 109 PHE A N 1
ATOM 895 C CA . PHE A 1 109 ? 10.779 -0.028 -42.159 1.00 81.19 109 PHE A CA 1
ATOM 896 C C . PHE A 1 109 ? 11.649 -0.265 -40.911 1.00 81.19 109 PHE A C 1
ATOM 898 O O . PHE A 1 109 ? 11.143 -0.192 -39.790 1.00 81.19 109 PHE A O 1
ATOM 905 N N . GLU A 1 110 ? 12.955 -0.492 -41.071 1.00 79.50 110 GLU A N 1
ATOM 906 C CA . GLU A 1 110 ? 13.868 -0.707 -39.939 1.00 79.50 110 GLU A CA 1
ATOM 907 C C . GLU A 1 110 ? 14.136 0.598 -39.179 1.00 79.50 110 GLU A C 1
ATOM 909 O O . GLU A 1 110 ? 14.189 0.611 -37.947 1.00 79.50 110 GLU A O 1
ATOM 914 N N . GLN A 1 111 ? 14.175 1.726 -39.892 1.00 81.06 111 GLN A N 1
ATOM 915 C CA . GLN A 1 111 ? 14.244 3.050 -39.270 1.00 81.06 111 GLN A CA 1
ATOM 916 C C . GLN A 1 111 ? 12.994 3.331 -38.424 1.00 81.06 111 GLN A C 1
ATOM 918 O O . GLN A 1 111 ? 13.101 3.783 -37.285 1.00 81.06 111 GLN A O 1
ATOM 923 N N . PHE A 1 112 ? 11.802 3.013 -38.938 1.00 85.00 112 PHE A N 1
ATOM 924 C CA 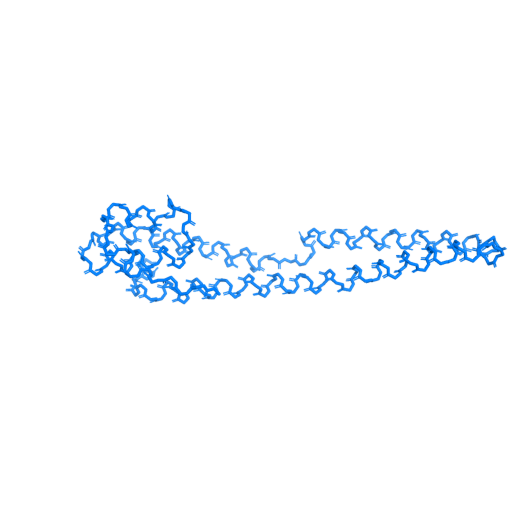. PHE A 1 112 ? 10.553 3.164 -38.189 1.00 85.00 112 PHE A CA 1
ATOM 925 C C . PHE A 1 112 ? 10.520 2.298 -36.919 1.00 85.00 112 PHE A C 1
ATOM 927 O O . PHE A 1 112 ? 10.170 2.794 -35.847 1.00 85.00 112 PHE A O 1
ATOM 934 N N . ARG A 1 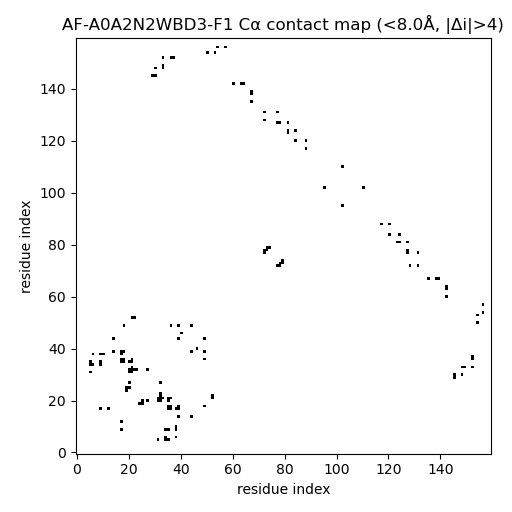113 ? 10.940 1.026 -37.003 1.00 82.19 113 ARG A N 1
ATOM 935 C CA . ARG A 1 113 ? 11.058 0.131 -35.837 1.00 82.19 113 ARG A CA 1
ATOM 936 C C . ARG A 1 113 ? 12.001 0.684 -34.776 1.00 82.19 113 ARG A C 1
ATOM 938 O O . ARG A 1 113 ? 11.658 0.677 -33.595 1.00 82.19 113 ARG A O 1
ATOM 945 N N . PHE A 1 114 ? 13.159 1.192 -35.189 1.00 83.50 114 PHE A N 1
ATOM 946 C CA . PHE A 1 114 ? 14.109 1.823 -34.281 1.00 83.50 114 PHE A CA 1
ATOM 947 C C . PHE A 1 114 ? 13.482 3.011 -33.548 1.00 83.50 114 PHE A C 1
ATOM 949 O O . PHE A 1 114 ? 13.508 3.059 -32.317 1.00 83.50 114 PHE A O 1
ATOM 956 N N . TRP A 1 115 ? 12.847 3.932 -34.279 1.00 84.62 115 TRP A N 1
ATOM 957 C CA . TRP A 1 115 ? 12.183 5.087 -33.674 1.00 84.62 115 TRP A CA 1
ATOM 958 C C . TRP A 1 115 ? 11.056 4.684 -32.723 1.00 84.62 115 TRP A C 1
ATOM 960 O O . TRP A 1 115 ? 10.944 5.266 -31.644 1.00 84.62 115 TRP A O 1
ATOM 970 N N . LEU A 1 116 ? 10.271 3.656 -33.058 1.00 88.62 116 LEU A N 1
ATOM 971 C CA . LEU A 1 116 ? 9.255 3.112 -32.156 1.00 88.62 116 LEU A CA 1
ATOM 972 C C . LEU A 1 116 ? 9.857 2.612 -30.837 1.00 88.62 116 LEU A C 1
ATOM 974 O O . LEU A 1 116 ? 9.328 2.949 -29.779 1.00 88.62 116 LEU A O 1
ATOM 978 N N . ILE A 1 117 ? 10.967 1.865 -30.883 1.00 86.00 117 ILE A N 1
ATOM 979 C CA . ILE A 1 117 ? 11.658 1.365 -29.682 1.00 86.00 117 ILE A CA 1
ATOM 980 C C . ILE A 1 117 ? 12.174 2.527 -28.824 1.00 86.00 117 ILE A C 1
ATOM 982 O O . ILE A 1 117 ? 12.040 2.505 -27.594 1.00 86.00 117 ILE A O 1
ATOM 986 N N . ILE A 1 118 ? 12.747 3.558 -29.452 1.00 85.75 118 ILE A N 1
ATOM 987 C CA . ILE A 1 118 ? 13.215 4.761 -28.754 1.00 85.75 118 ILE A CA 1
ATOM 988 C C . ILE A 1 118 ? 12.037 5.460 -28.063 1.00 85.75 118 ILE A C 1
ATOM 990 O O . ILE A 1 118 ? 12.091 5.708 -26.857 1.00 85.75 118 ILE A O 1
ATOM 994 N N . ILE A 1 119 ? 10.948 5.721 -28.792 1.00 90.62 119 ILE A N 1
ATOM 995 C CA . ILE A 1 119 ? 9.761 6.404 -28.262 1.00 90.62 119 ILE A CA 1
ATOM 996 C C . ILE A 1 119 ? 9.138 5.599 -27.116 1.00 90.62 119 ILE A C 1
ATOM 998 O O . ILE A 1 119 ? 8.881 6.162 -26.052 1.00 90.62 119 ILE A O 1
ATOM 1002 N N . SER A 1 120 ? 8.941 4.285 -27.276 1.00 87.19 120 SER A N 1
ATOM 1003 C CA . SER A 1 120 ? 8.355 3.441 -26.226 1.00 87.19 120 SER A CA 1
ATOM 1004 C C . SER A 1 120 ? 9.210 3.422 -24.960 1.00 87.19 120 SER A C 1
ATOM 1006 O O . SER A 1 120 ? 8.686 3.460 -23.847 1.00 87.19 120 SER A O 1
ATOM 1008 N N . SER A 1 121 ? 10.534 3.414 -25.118 1.00 84.62 121 SER A N 1
ATOM 1009 C CA . SER A 1 121 ? 11.472 3.417 -23.996 1.00 84.62 121 SER A CA 1
ATOM 1010 C C . SER A 1 121 ? 11.482 4.761 -23.265 1.00 84.62 121 SER A C 1
ATOM 1012 O O . SER A 1 121 ? 11.458 4.789 -22.034 1.00 84.62 121 SER A O 1
ATOM 1014 N N . ILE A 1 122 ? 11.446 5.881 -23.996 1.00 85.50 122 ILE A N 1
ATOM 1015 C CA . ILE A 1 122 ? 11.319 7.222 -23.407 1.00 85.50 122 ILE A CA 1
ATOM 1016 C C . ILE A 1 122 ? 9.990 7.342 -22.651 1.00 85.50 122 ILE A C 1
ATOM 1018 O O . ILE A 1 122 ? 9.975 7.779 -21.497 1.00 85.50 122 ILE A O 1
ATOM 1022 N N . LEU A 1 123 ? 8.882 6.896 -23.252 1.00 87.75 123 LEU A N 1
ATOM 1023 C CA . LEU A 1 123 ? 7.568 6.887 -22.606 1.00 87.75 123 LEU A CA 1
ATOM 1024 C C . LEU A 1 123 ? 7.578 6.061 -21.316 1.00 87.75 123 LEU A C 1
ATOM 1026 O O . LEU A 1 123 ? 7.046 6.511 -20.299 1.00 87.75 123 LEU A O 1
ATOM 1030 N N . TYR A 1 124 ? 8.226 4.894 -21.308 1.00 86.62 124 TYR A N 1
ATOM 1031 C CA . TYR A 1 124 ? 8.378 4.082 -20.101 1.00 86.62 124 TYR A CA 1
ATOM 1032 C C . TYR A 1 124 ? 9.144 4.825 -18.992 1.00 86.62 124 TYR A C 1
ATOM 1034 O O . TYR A 1 124 ? 8.700 4.861 -17.844 1.00 86.62 124 TYR A O 1
ATOM 1042 N N . VAL A 1 125 ? 10.258 5.489 -19.320 1.00 83.12 125 VAL A N 1
ATOM 1043 C CA . VAL A 1 125 ? 11.056 6.257 -18.345 1.00 83.12 125 VAL A CA 1
ATOM 1044 C C . VAL A 1 125 ? 10.248 7.409 -17.737 1.00 83.12 125 VAL A C 1
ATOM 1046 O O . VAL A 1 125 ? 10.264 7.607 -16.516 1.00 83.12 125 VAL A O 1
ATOM 1049 N N . VAL A 1 126 ? 9.517 8.155 -18.571 1.00 84.75 126 VAL A N 1
ATOM 1050 C CA . VAL A 1 126 ? 8.681 9.285 -18.134 1.00 84.75 126 VAL A CA 1
ATOM 1051 C C . VAL A 1 126 ? 7.528 8.795 -17.253 1.00 84.75 126 VAL A C 1
ATOM 1053 O O . VAL A 1 126 ? 7.282 9.349 -16.175 1.00 84.75 126 VAL A O 1
ATOM 1056 N N . THR A 1 127 ? 6.852 7.719 -17.660 1.00 87.69 127 THR A N 1
ATOM 1057 C CA . THR A 1 127 ? 5.696 7.175 -16.934 1.00 87.69 127 THR A CA 1
ATOM 1058 C C . THR A 1 127 ? 6.087 6.461 -15.640 1.00 87.69 127 THR A C 1
ATOM 1060 O O . THR A 1 127 ? 5.350 6.568 -14.664 1.00 87.69 127 THR A O 1
ATOM 1063 N N . ALA A 1 128 ? 7.262 5.830 -15.543 1.00 84.81 128 ALA A N 1
ATOM 1064 C CA . ALA A 1 128 ? 7.708 5.125 -14.335 1.00 84.81 128 ALA A CA 1
ATOM 1065 C C . ALA A 1 128 ? 7.761 6.031 -13.089 1.00 84.81 128 ALA A C 1
ATOM 1067 O O . ALA A 1 128 ? 7.318 5.648 -12.000 1.00 84.81 128 ALA A O 1
ATOM 1068 N N . ARG A 1 129 ? 8.260 7.267 -13.240 1.00 83.56 129 ARG A N 1
ATOM 1069 C CA . ARG A 1 129 ? 8.272 8.261 -12.150 1.00 83.56 129 ARG A CA 1
ATOM 1070 C C . ARG A 1 129 ? 6.864 8.724 -11.786 1.00 83.56 129 ARG A C 1
ATOM 1072 O O . ARG A 1 129 ? 6.577 8.931 -10.606 1.00 83.56 129 ARG A O 1
ATOM 1079 N N . TRP A 1 130 ? 5.998 8.889 -12.783 1.00 87.56 130 TRP A N 1
ATOM 1080 C CA . TRP A 1 130 ? 4.612 9.298 -12.576 1.00 87.56 130 TRP A CA 1
ATOM 1081 C C . TRP A 1 130 ? 3.803 8.214 -11.856 1.00 87.56 130 TRP A C 1
ATOM 1083 O O . TRP A 1 130 ? 3.166 8.505 -10.846 1.00 87.56 130 TRP A O 1
ATOM 1093 N N . ILE A 1 131 ? 3.933 6.953 -12.281 1.00 86.69 131 ILE A N 1
ATOM 1094 C CA . ILE A 1 131 ? 3.323 5.781 -11.639 1.00 86.69 131 ILE A CA 1
ATOM 1095 C C . ILE A 1 131 ? 3.763 5.683 -10.179 1.00 86.69 131 ILE A C 1
ATOM 1097 O O . ILE A 1 131 ? 2.922 5.511 -9.301 1.00 86.69 131 ILE A O 1
ATOM 1101 N N . TYR A 1 132 ? 5.057 5.847 -9.889 1.00 88.44 132 TYR A N 1
ATOM 1102 C CA . TYR A 1 132 ? 5.540 5.855 -8.507 1.00 88.44 132 TYR A CA 1
ATOM 1103 C C . TYR A 1 132 ? 4.904 6.970 -7.668 1.00 88.44 132 TYR A C 1
ATOM 1105 O O . TYR A 1 132 ? 4.428 6.706 -6.564 1.00 88.44 132 TYR A O 1
ATOM 1113 N N . LYS A 1 133 ? 4.866 8.209 -8.180 1.00 87.94 133 LYS A N 1
ATOM 1114 C CA . LYS A 1 133 ? 4.225 9.333 -7.477 1.00 87.94 133 LYS A CA 1
ATOM 1115 C C . LYS A 1 133 ? 2.744 9.059 -7.227 1.00 87.94 133 LYS A C 1
ATOM 1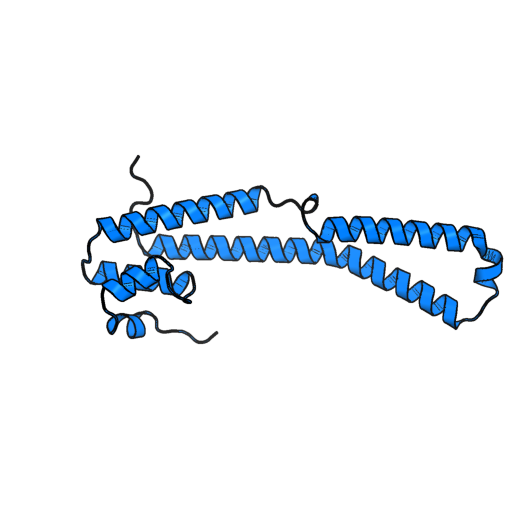117 O O . LYS A 1 133 ? 2.270 9.286 -6.118 1.00 87.94 133 LYS A O 1
ATOM 1122 N N . TYR A 1 134 ? 2.039 8.539 -8.228 1.00 89.38 134 TYR A N 1
ATOM 1123 C CA . TYR A 1 134 ? 0.629 8.181 -8.123 1.00 89.38 134 TYR A CA 1
ATOM 1124 C C . TYR A 1 134 ? 0.394 7.090 -7.071 1.00 89.38 134 TYR A C 1
ATOM 1126 O O . TYR A 1 134 ? -0.443 7.262 -6.189 1.00 89.38 134 TYR A O 1
ATOM 1134 N N . GLN A 1 135 ? 1.177 6.006 -7.097 1.00 87.81 135 GLN A N 1
ATOM 1135 C CA . GLN A 1 135 ? 1.099 4.935 -6.098 1.00 87.81 135 GLN A CA 1
ATOM 1136 C C . GLN A 1 135 ? 1.381 5.459 -4.688 1.00 87.81 135 GLN A C 1
ATOM 1138 O O . GLN A 1 135 ? 0.635 5.152 -3.760 1.00 87.81 135 GLN A O 1
ATOM 1143 N N . LYS A 1 136 ? 2.418 6.290 -4.530 1.00 88.94 136 LYS A N 1
ATOM 1144 C CA . LYS A 1 136 ? 2.762 6.906 -3.246 1.00 88.94 136 LYS A CA 1
ATOM 1145 C C . LYS A 1 136 ? 1.626 7.791 -2.726 1.00 88.94 136 LYS A C 1
ATOM 1147 O O . LYS A 1 136 ? 1.284 7.704 -1.551 1.00 88.94 136 LYS A O 1
ATOM 1152 N N . ARG A 1 137 ? 1.011 8.598 -3.597 1.00 90.94 137 ARG A N 1
ATOM 1153 C CA . ARG A 1 137 ? -0.138 9.440 -3.243 1.00 90.94 137 ARG A CA 1
ATOM 1154 C C . ARG A 1 137 ? -1.330 8.596 -2.793 1.00 90.94 137 ARG A C 1
ATOM 1156 O O . ARG A 1 137 ? -1.820 8.803 -1.692 1.00 90.94 137 ARG A O 1
ATOM 1163 N N . LYS A 1 138 ? -1.716 7.590 -3.583 1.00 90.12 138 LYS A N 1
ATOM 1164 C CA . LYS A 1 1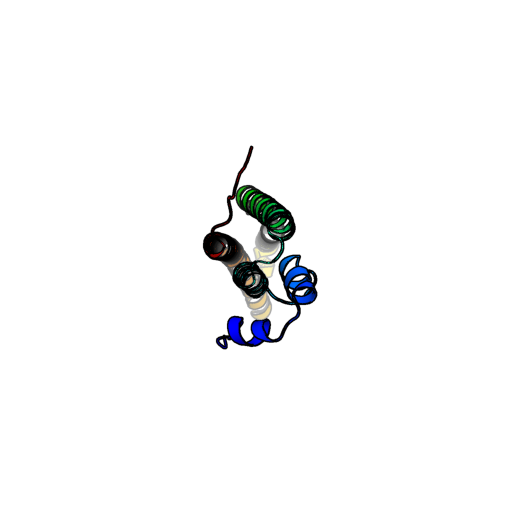38 ? -2.826 6.680 -3.260 1.00 90.12 138 LYS A CA 1
ATOM 1165 C C . LYS A 1 138 ? -2.609 5.947 -1.931 1.00 90.12 138 LYS A C 1
ATOM 1167 O O . LYS A 1 138 ? -3.547 5.761 -1.165 1.00 90.12 138 LYS A O 1
ATOM 1172 N N . PHE A 1 139 ? -1.371 5.547 -1.639 1.00 89.38 139 PHE A N 1
ATOM 1173 C CA . PHE A 1 139 ? -1.021 4.929 -0.358 1.00 89.38 139 PHE A CA 1
ATOM 1174 C C . PHE A 1 139 ? -1.177 5.909 0.813 1.00 89.38 139 PHE A C 1
ATOM 1176 O O . PHE A 1 139 ? -1.720 5.550 1.852 1.00 89.38 139 PHE A O 1
ATOM 1183 N N . SER A 1 140 ? -0.740 7.160 0.633 1.00 91.50 140 SER A N 1
ATOM 1184 C CA . SER A 1 140 ? -0.910 8.220 1.632 1.00 91.50 140 SER A CA 1
ATOM 1185 C C . SER A 1 140 ? -2.385 8.537 1.887 1.00 91.50 140 SER A C 1
ATOM 1187 O O . SER A 1 140 ? -2.779 8.664 3.040 1.00 91.50 140 SER A O 1
ATOM 1189 N N . GLU A 1 141 ? -3.194 8.644 0.831 1.00 93.44 141 GLU A N 1
ATOM 1190 C CA . GLU A 1 141 ? -4.647 8.849 0.919 1.00 93.44 141 GLU A CA 1
ATOM 1191 C C . GLU A 1 141 ? -5.317 7.697 1.687 1.00 93.44 141 GLU A C 1
ATOM 1193 O O . GLU A 1 141 ? -6.108 7.937 2.594 1.00 93.44 141 GLU A O 1
ATOM 1198 N N . ALA A 1 142 ? -4.935 6.447 1.403 1.00 90.38 142 ALA A N 1
ATOM 1199 C CA . ALA A 1 142 ? -5.450 5.283 2.120 1.00 90.38 142 ALA A CA 1
ATOM 1200 C C . ALA A 1 142 ? -5.079 5.289 3.614 1.00 90.38 142 ALA A C 1
ATOM 1202 O O . ALA A 1 142 ? -5.921 4.968 4.449 1.00 90.38 142 ALA A O 1
ATOM 1203 N N . ILE A 1 143 ? -3.845 5.670 3.973 1.00 92.00 143 ILE A N 1
ATOM 1204 C CA . ILE A 1 143 ? -3.441 5.821 5.382 1.00 92.00 143 ILE A CA 1
ATOM 1205 C C . ILE A 1 143 ? -4.272 6.906 6.069 1.00 92.00 143 ILE A C 1
ATOM 1207 O O . ILE A 1 143 ? -4.778 6.668 7.163 1.00 92.00 143 ILE A O 1
ATOM 1211 N N . LEU A 1 144 ? -4.406 8.083 5.450 1.00 92.12 144 LEU A N 1
ATOM 1212 C CA . LEU A 1 144 ? -5.165 9.199 6.021 1.00 92.12 144 LEU A CA 1
ATOM 1213 C C . LEU A 1 144 ? -6.615 8.799 6.283 1.00 92.12 144 LEU A C 1
ATOM 1215 O O . LEU A 1 144 ? -7.100 8.975 7.397 1.00 92.12 144 LEU A O 1
ATOM 1219 N N . HIS A 1 145 ? -7.250 8.142 5.315 1.00 91.75 145 HIS A N 1
ATOM 1220 C CA . HIS A 1 145 ? -8.601 7.621 5.471 1.00 91.75 145 HIS A CA 1
ATOM 1221 C C . HIS A 1 145 ? -8.704 6.619 6.637 1.00 91.75 145 HIS A C 1
ATOM 1223 O O . HIS A 1 145 ? -9.641 6.688 7.434 1.00 91.75 145 HIS A O 1
ATOM 1229 N N . LYS A 1 146 ? -7.750 5.688 6.787 1.00 91.19 146 LYS A N 1
ATOM 1230 C CA . LYS A 1 146 ? -7.739 4.753 7.929 1.00 91.19 146 LYS A CA 1
ATOM 1231 C C . LYS A 1 146 ? -7.591 5.484 9.269 1.00 91.19 146 LYS A C 1
ATOM 1233 O O . LYS A 1 146 ? -8.241 5.102 10.239 1.00 91.19 146 LYS A O 1
ATOM 1238 N N . ILE A 1 147 ? -6.751 6.523 9.328 1.00 90.25 147 ILE A N 1
ATOM 1239 C CA . ILE A 1 147 ? -6.581 7.365 10.523 1.00 90.25 147 ILE A CA 1
ATOM 1240 C C . ILE A 1 147 ? -7.896 8.071 10.866 1.00 90.25 147 ILE A C 1
ATOM 1242 O O . ILE A 1 147 ? -8.306 8.056 12.023 1.00 90.25 147 ILE A O 1
ATOM 1246 N N . GLU A 1 148 ? -8.554 8.682 9.882 1.00 91.38 148 GLU A N 1
ATOM 1247 C CA . GLU A 1 148 ? -9.837 9.368 10.068 1.00 91.38 148 GLU A CA 1
ATOM 1248 C C . GLU A 1 148 ? -10.914 8.418 10.591 1.00 91.38 148 GLU A C 1
ATOM 1250 O O . GLU A 1 148 ? -11.578 8.733 11.574 1.00 91.38 148 GLU A O 1
ATOM 1255 N N . LEU A 1 149 ? -11.018 7.217 10.019 1.00 89.94 149 LEU A N 1
ATOM 1256 C CA . LEU A 1 149 ? -11.955 6.202 10.496 1.00 89.94 149 LEU A CA 1
ATOM 1257 C C . LEU A 1 149 ? -11.660 5.756 11.933 1.00 89.94 149 LEU A C 1
ATOM 1259 O O . LEU A 1 149 ? -12.579 5.608 12.731 1.00 89.94 149 LEU A O 1
ATOM 1263 N N . LEU A 1 150 ? -10.390 5.562 12.298 1.00 88.81 150 LEU A N 1
ATOM 1264 C CA . LEU A 1 150 ? -10.036 5.196 13.674 1.00 88.81 150 LEU A CA 1
ATOM 1265 C C . LEU A 1 150 ? -10.386 6.292 14.680 1.00 88.81 150 LEU A C 1
ATOM 1267 O O . LEU A 1 150 ? -10.754 5.966 15.805 1.00 88.81 150 LEU A O 1
ATOM 1271 N N . LYS A 1 151 ? -10.316 7.570 14.288 1.00 88.56 151 LYS A N 1
ATOM 1272 C CA . LYS A 1 151 ? -10.741 8.682 15.150 1.00 88.56 151 LYS A CA 1
ATOM 1273 C C . LYS A 1 151 ? -12.237 8.634 15.467 1.00 88.56 151 LYS A C 1
ATOM 1275 O O . LYS A 1 151 ? -12.613 9.057 16.552 1.00 88.56 151 LYS A O 1
ATOM 1280 N N . LEU A 1 152 ? -13.074 8.076 14.585 1.00 87.62 152 LEU A N 1
ATOM 1281 C CA . LEU A 1 152 ? -14.515 7.927 14.840 1.00 87.62 152 LEU A CA 1
ATOM 1282 C C . LEU A 1 152 ? -14.819 7.018 16.035 1.00 87.62 152 LEU A C 1
ATOM 1284 O O . LEU A 1 152 ? -15.850 7.178 16.681 1.00 87.62 152 LEU A O 1
ATOM 1288 N N . LEU A 1 153 ? -13.941 6.056 16.329 1.00 83.62 153 LEU A N 1
ATOM 1289 C CA . LEU A 1 153 ? -14.132 5.134 17.447 1.00 83.62 153 LEU A CA 1
ATOM 1290 C C . LEU A 1 153 ? -13.953 5.807 18.809 1.00 83.62 153 LEU A C 1
ATOM 1292 O O . LEU A 1 153 ? -14.469 5.274 19.794 1.00 83.62 153 LEU A O 1
ATOM 1296 N N . ASP A 1 154 ? -13.263 6.953 18.861 1.00 82.75 154 ASP A N 1
ATOM 1297 C CA . ASP A 1 154 ? -12.960 7.705 20.084 1.00 82.75 154 ASP A CA 1
ATOM 1298 C C . ASP A 1 154 ? -12.533 6.772 21.231 1.00 82.75 154 ASP A C 1
ATOM 1300 O O . ASP A 1 154 ? -13.136 6.717 22.304 1.00 82.75 154 ASP A O 1
ATOM 1304 N N . LEU A 1 155 ? -11.574 5.895 20.923 1.00 80.25 155 LEU A N 1
ATOM 1305 C CA . LEU A 1 155 ? -10.968 4.976 21.879 1.00 80.25 155 LEU A CA 1
ATOM 1306 C C . LEU A 1 155 ? -9.609 5.545 22.294 1.00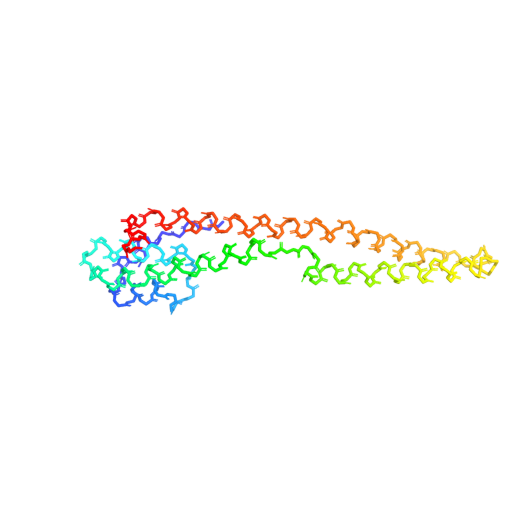 80.25 155 LEU A C 1
ATOM 1308 O O . LEU A 1 155 ? -8.904 6.096 21.441 1.00 80.25 155 LEU A O 1
ATOM 1312 N N . PRO A 1 156 ? -9.208 5.398 23.570 1.00 72.81 156 PRO A N 1
ATOM 1313 C CA . PRO A 1 156 ? -7.908 5.860 24.027 1.00 72.81 156 PRO A CA 1
ATOM 1314 C C . PRO A 1 156 ? -6.823 5.166 23.206 1.00 72.81 156 PRO A C 1
ATOM 1316 O O . PRO A 1 156 ? -6.660 3.942 23.237 1.00 72.81 156 PRO A O 1
ATOM 1319 N N . ALA A 1 157 ? -6.104 5.968 22.423 1.00 61.84 157 ALA A N 1
ATOM 1320 C CA . ALA A 1 157 ? -5.086 5.467 21.516 1.00 61.84 157 ALA A CA 1
ATOM 1321 C C . ALA A 1 157 ? -3.844 4.963 22.275 1.00 61.84 157 ALA A C 1
ATOM 1323 O O . ALA A 1 157 ? -3.097 4.154 21.724 1.00 61.84 157 ALA A O 1
ATOM 1324 N N . PHE A 1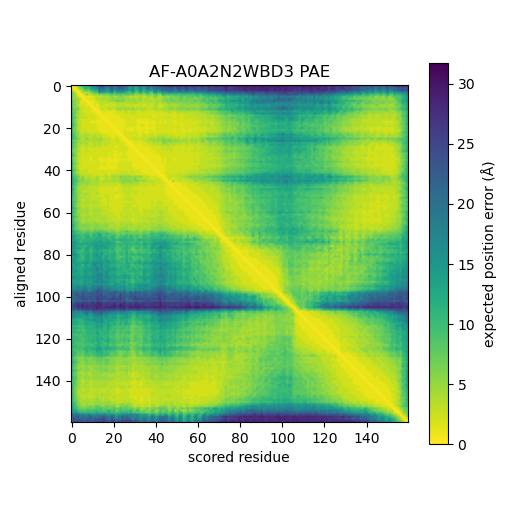 158 ? -3.640 5.411 23.523 1.00 50.16 158 PHE A N 1
ATOM 1325 C CA . PHE A 1 158 ? -2.446 5.151 24.328 1.00 50.16 158 PHE A CA 1
ATOM 1326 C C . PHE A 1 158 ? -2.752 5.240 25.829 1.00 50.16 158 PHE A C 1
ATOM 1328 O O . PHE A 1 158 ? -2.994 6.332 26.324 1.00 50.16 158 PHE A O 1
ATOM 1335 N N . ASP A 1 159 ? -2.673 4.105 26.526 1.00 43.38 159 ASP A N 1
ATOM 1336 C CA . ASP A 1 159 ? -2.228 4.064 27.922 1.00 43.38 159 ASP A CA 1
ATOM 1337 C C . ASP A 1 159 ? -0.913 3.280 27.920 1.00 43.38 159 ASP A C 1
ATOM 1339 O O . ASP A 1 159 ? -0.912 2.078 27.610 1.00 43.38 159 ASP A O 1
ATOM 1343 N N . ASN A 1 160 ? 0.174 4.036 28.106 1.00 37.66 160 ASN A N 1
ATOM 1344 C CA . ASN A 1 160 ? 1.516 3.708 28.615 1.00 37.66 160 ASN A CA 1
ATOM 1345 C C . ASN A 1 160 ? 2.549 4.671 28.026 1.00 37.66 160 ASN A C 1
ATOM 1347 O O . ASN A 1 160 ? 2.810 4.588 26.801 1.00 37.66 160 ASN A O 1
#

Solvent-accessible surface area (backbone atoms only — not comparable to full-atom values): 9215 Å² total; per-residue (Å²): 131,82,86,74,62,55,72,68,62,51,71,78,50,52,71,68,55,30,50,38,34,43,68,57,78,44,94,63,54,75,64,58,20,47,53,27,46,48,53,39,57,75,65,71,46,68,59,69,64,54,49,56,46,48,53,52,54,52,52,51,51,51,52,52,50,50,52,56,71,67,62,45,67,82,78,36,72,56,41,54,50,42,54,53,52,51,52,52,52,51,53,51,51,49,54,48,61,78,38,40,76,63,58,77,74,50,60,73,67,60,54,51,51,51,52,50,54,52,51,54,49,52,50,48,54,59,44,42,58,50,53,50,53,50,52,52,48,54,52,50,52,52,51,51,52,52,53,57,54,55,57,73,62,72,60,87,90,72,93,130